Protein AF-A0A6F8ZNQ4-F1 (afdb_monomer_lite)

Structure (mmCIF, N/CA/C/O backbone):
data_AF-A0A6F8ZNQ4-F1
#
_entry.id   AF-A0A6F8ZNQ4-F1
#
loop_
_atom_site.group_PDB
_atom_site.id
_atom_site.type_symbol
_atom_site.label_atom_id
_atom_site.label_alt_id
_atom_site.label_comp_id
_atom_site.label_asym_id
_atom_site.label_entity_id
_atom_site.label_seq_id
_atom_site.pdbx_PDB_ins_code
_atom_site.Cartn_x
_atom_site.Cartn_y
_atom_site.Cartn_z
_atom_site.occupancy
_atom_site.B_iso_or_equiv
_atom_site.auth_seq_id
_atom_site.auth_comp_id
_atom_site.auth_asym_id
_atom_site.auth_atom_id
_atom_site.pdbx_PDB_model_num
ATOM 1 N N . MET A 1 1 ? 24.443 3.515 -12.743 1.00 79.81 1 MET A N 1
ATOM 2 C CA . MET A 1 1 ? 23.760 4.790 -12.430 1.00 79.81 1 MET A CA 1
ATOM 3 C C . MET A 1 1 ? 22.267 4.522 -12.407 1.00 79.81 1 MET A C 1
ATOM 5 O O . MET A 1 1 ? 21.784 3.887 -13.337 1.00 79.81 1 MET A O 1
ATOM 9 N N . CYS A 1 2 ? 21.570 4.923 -11.343 1.00 82.69 2 CYS A N 1
ATOM 10 C CA . CYS A 1 2 ? 20.129 4.697 -11.219 1.00 82.69 2 CYS A CA 1
ATOM 11 C C . CYS A 1 2 ? 19.329 5.711 -12.052 1.00 82.69 2 CYS A C 1
ATOM 13 O O . CYS A 1 2 ? 19.772 6.856 -12.191 1.00 82.69 2 CYS A O 1
ATOM 15 N N . PRO A 1 3 ? 18.170 5.317 -12.609 1.00 82.19 3 PRO A N 1
ATOM 16 C CA . PRO A 1 3 ? 17.287 6.244 -13.305 1.00 82.19 3 PRO A CA 1
ATOM 17 C C . PRO A 1 3 ? 16.733 7.298 -12.338 1.00 82.19 3 PRO A C 1
ATOM 19 O O . PRO A 1 3 ? 16.620 7.061 -11.134 1.00 82.19 3 PRO A O 1
ATOM 22 N N . ARG A 1 4 ? 16.372 8.473 -12.868 1.00 81.88 4 ARG A N 1
ATOM 23 C CA . ARG A 1 4 ? 15.662 9.490 -12.082 1.00 81.88 4 ARG A CA 1
ATOM 24 C C . ARG A 1 4 ? 14.277 8.971 -11.712 1.00 81.88 4 ARG A C 1
ATOM 26 O O . ARG A 1 4 ? 13.506 8.565 -12.576 1.00 81.88 4 ARG A O 1
ATOM 33 N N . MET A 1 5 ? 13.990 9.010 -10.422 1.00 78.38 5 MET A N 1
ATOM 34 C CA . MET A 1 5 ? 12.743 8.545 -9.837 1.00 78.38 5 MET A CA 1
ATOM 35 C C . MET A 1 5 ? 11.675 9.652 -9.873 1.00 78.38 5 MET A C 1
ATOM 37 O O . MET A 1 5 ? 12.023 10.823 -9.689 1.00 78.38 5 MET A O 1
ATOM 41 N N . PRO A 1 6 ? 10.388 9.321 -10.088 1.00 78.31 6 PRO A N 1
ATOM 42 C CA . PRO A 1 6 ? 9.310 10.296 -9.955 1.00 78.31 6 PRO A CA 1
ATOM 43 C C . PRO A 1 6 ? 9.181 10.778 -8.499 1.00 78.31 6 PRO A C 1
ATOM 45 O O . PRO A 1 6 ? 9.420 10.029 -7.554 1.00 78.31 6 PRO A O 1
ATOM 48 N N . ALA A 1 7 ? 8.780 12.037 -8.309 1.00 73.88 7 ALA A N 1
ATOM 49 C CA . ALA A 1 7 ? 8.671 12.661 -6.982 1.00 73.88 7 ALA A CA 1
ATOM 50 C C . ALA A 1 7 ? 7.523 12.085 -6.114 1.00 73.88 7 ALA A C 1
ATOM 52 O O . ALA A 1 7 ? 7.453 12.300 -4.897 1.00 73.88 7 ALA A O 1
ATOM 53 N N . GLU A 1 8 ? 6.611 11.334 -6.729 1.00 79.75 8 GLU A N 1
ATOM 54 C CA . GLU A 1 8 ? 5.335 10.927 -6.152 1.00 79.75 8 GLU A CA 1
ATOM 55 C C . GLU A 1 8 ? 5.135 9.408 -6.178 1.00 79.75 8 GLU A C 1
ATOM 57 O O . GLU A 1 8 ? 4.558 8.843 -7.097 1.00 79.75 8 GLU A O 1
ATOM 62 N N . CYS A 1 9 ? 5.573 8.733 -5.111 1.00 85.12 9 CYS A N 1
ATOM 63 C CA . CYS A 1 9 ? 5.209 7.337 -4.861 1.00 85.12 9 CYS A CA 1
ATOM 64 C C . CYS A 1 9 ? 4.137 7.253 -3.776 1.00 85.12 9 CYS A C 1
ATOM 66 O O . CYS A 1 9 ? 4.396 7.571 -2.613 1.00 85.12 9 CYS A O 1
ATOM 68 N N . LEU A 1 10 ? 2.938 6.806 -4.152 1.00 80.25 10 LEU A N 1
ATOM 69 C CA . LEU A 1 10 ? 1.804 6.666 -3.231 1.00 80.25 10 LEU A CA 1
ATOM 70 C C . LEU A 1 10 ? 1.968 5.477 -2.272 1.00 80.25 10 LEU A C 1
ATOM 72 O O . LEU A 1 10 ? 1.586 5.566 -1.106 1.00 80.25 10 LEU A O 1
ATOM 76 N N . ALA A 1 11 ? 2.577 4.383 -2.734 1.00 85.56 11 ALA A N 1
ATOM 77 C CA . ALA A 1 11 ? 2.855 3.208 -1.905 1.00 85.56 11 ALA A CA 1
ATOM 78 C C . ALA A 1 11 ? 4.242 3.252 -1.231 1.00 85.56 11 ALA A C 1
ATOM 80 O O . ALA A 1 11 ? 4.650 2.283 -0.601 1.00 85.56 11 ALA A O 1
ATOM 81 N N . GLY A 1 12 ? 4.954 4.380 -1.320 1.00 85.62 12 GLY A N 1
ATOM 82 C CA . GLY A 1 12 ? 6.289 4.548 -0.746 1.00 85.62 12 GLY A CA 1
ATOM 83 C C . GLY A 1 12 ? 7.427 4.171 -1.698 1.00 85.62 12 GLY A C 1
ATOM 84 O O . GLY A 1 12 ? 7.217 3.884 -2.877 1.00 85.62 12 GLY A O 1
ATOM 85 N N . GLN A 1 13 ? 8.650 4.242 -1.177 1.00 88.12 13 GLN A N 1
ATOM 86 C CA . GLN A 1 13 ? 9.879 3.951 -1.914 1.00 88.12 13 GLN A CA 1
ATOM 87 C C . GLN A 1 13 ? 10.459 2.631 -1.417 1.00 88.12 13 GLN A C 1
ATOM 89 O O . GLN A 1 13 ? 10.487 2.386 -0.212 1.00 88.12 13 GLN A O 1
ATOM 94 N N . ILE A 1 14 ? 10.929 1.800 -2.338 1.00 88.94 14 ILE A N 1
ATOM 95 C CA . ILE A 1 14 ? 11.630 0.552 -2.032 1.00 88.94 14 ILE A CA 1
ATOM 96 C C . ILE A 1 14 ? 12.826 0.409 -2.969 1.00 88.94 14 ILE A C 1
ATOM 98 O O . ILE A 1 14 ? 12.927 1.126 -3.964 1.00 88.94 14 ILE A O 1
ATOM 102 N N . LEU A 1 15 ? 13.758 -0.481 -2.647 1.00 87.62 15 LEU A N 1
ATOM 103 C CA . LEU A 1 15 ? 14.819 -0.841 -3.579 1.00 87.62 15 LEU A CA 1
ATOM 104 C C . LEU A 1 15 ? 14.309 -1.855 -4.610 1.00 87.62 15 LEU A C 1
ATOM 106 O O . LEU A 1 15 ? 13.390 -2.631 -4.343 1.00 87.62 15 LEU A O 1
ATOM 110 N N . ASP A 1 16 ? 14.910 -1.839 -5.797 1.00 85.06 16 ASP A N 1
ATOM 111 C CA . ASP A 1 16 ? 14.662 -2.845 -6.826 1.00 85.06 16 ASP A CA 1
ATOM 112 C C . ASP A 1 16 ? 15.088 -4.261 -6.373 1.00 85.06 16 ASP A C 1
ATOM 114 O O . ASP A 1 16 ? 15.695 -4.445 -5.320 1.00 85.06 16 ASP A O 1
ATOM 118 N N . HIS A 1 17 ? 14.817 -5.283 -7.188 1.00 80.06 17 HIS A N 1
ATOM 119 C CA . HIS A 1 17 ? 15.133 -6.680 -6.856 1.00 80.06 17 HIS A CA 1
ATOM 120 C C . HIS A 1 17 ? 16.629 -6.955 -6.593 1.00 80.06 17 HIS A C 1
ATOM 122 O O . HIS A 1 17 ? 16.965 -7.871 -5.846 1.00 80.06 17 HIS A O 1
ATOM 128 N N . CYS A 1 18 ? 17.531 -6.180 -7.198 1.00 80.75 18 CYS A N 1
ATOM 129 C CA . CYS A 1 18 ? 18.974 -6.253 -6.978 1.00 80.75 18 CYS A CA 1
ATOM 130 C C . CYS A 1 18 ? 19.440 -5.404 -5.779 1.00 80.75 18 CYS A C 1
ATOM 132 O O . CYS A 1 18 ? 20.642 -5.338 -5.527 1.00 80.75 18 CYS A O 1
ATOM 134 N N . ASN A 1 19 ? 18.520 -4.751 -5.055 1.00 82.81 19 ASN A N 1
ATOM 135 C CA . ASN A 1 19 ? 18.788 -3.827 -3.951 1.00 82.81 19 ASN A CA 1
ATOM 136 C C . ASN A 1 19 ? 19.745 -2.674 -4.319 1.00 82.81 19 ASN A C 1
ATOM 138 O O . ASN A 1 19 ? 20.569 -2.265 -3.502 1.00 82.81 19 ASN A O 1
ATOM 142 N N . CYS A 1 20 ? 19.677 -2.159 -5.549 1.00 86.25 20 CYS A N 1
ATOM 143 C CA . CYS A 1 20 ? 20.664 -1.211 -6.074 1.00 86.25 20 CYS A CA 1
ATOM 144 C C . CYS A 1 20 ? 20.110 0.211 -6.237 1.00 86.25 20 CYS A C 1
ATOM 146 O O . CYS A 1 20 ? 20.814 1.185 -5.974 1.00 86.25 20 CYS A O 1
ATOM 148 N N . CYS A 1 21 ? 18.854 0.341 -6.656 1.00 87.75 21 CYS A N 1
ATOM 149 C CA . CYS A 1 21 ? 18.225 1.597 -7.027 1.00 87.75 21 CYS A CA 1
ATOM 150 C C . CYS A 1 21 ? 16.879 1.787 -6.318 1.00 87.75 21 CYS A C 1
ATOM 152 O O . CYS A 1 21 ? 16.085 0.845 -6.262 1.00 87.75 21 CYS A O 1
ATOM 154 N N . PRO A 1 22 ? 16.584 3.005 -5.824 1.00 88.38 22 PRO A N 1
ATOM 155 C CA . PRO A 1 22 ? 15.263 3.329 -5.308 1.00 88.38 22 PRO A CA 1
ATOM 156 C C . PRO A 1 22 ? 14.250 3.393 -6.455 1.00 88.38 22 PRO A C 1
ATOM 158 O O . PRO A 1 22 ? 14.488 4.022 -7.489 1.00 88.38 22 PRO A O 1
ATOM 161 N N . VAL A 1 23 ? 13.111 2.742 -6.258 1.00 88.94 23 VAL A N 1
ATOM 162 C CA . VAL A 1 23 ? 11.975 2.706 -7.179 1.00 88.94 23 VAL A CA 1
ATOM 163 C C . VAL A 1 23 ? 10.687 3.016 -6.416 1.00 88.94 23 VAL A C 1
ATOM 165 O O . VAL A 1 23 ? 10.609 2.837 -5.196 1.00 88.94 23 VAL A O 1
ATOM 168 N N . CYS A 1 24 ? 9.657 3.497 -7.118 1.00 90.00 24 CYS A N 1
ATOM 169 C CA . CYS A 1 24 ? 8.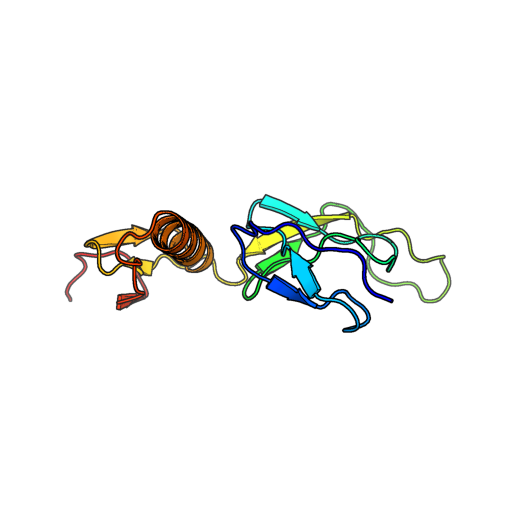330 3.546 -6.513 1.00 90.00 24 CYS A CA 1
ATOM 170 C C . CYS A 1 24 ? 7.839 2.125 -6.296 1.00 90.00 24 CYS A C 1
ATOM 172 O O . CYS A 1 24 ? 7.891 1.297 -7.206 1.00 90.00 24 CYS A O 1
ATOM 174 N N . ALA A 1 25 ? 7.336 1.867 -5.099 1.00 91.12 25 ALA A N 1
ATOM 175 C CA . ALA A 1 25 ? 6.721 0.595 -4.818 1.00 91.12 25 ALA A CA 1
ATOM 176 C C . ALA A 1 25 ? 5.314 0.511 -5.433 1.00 91.12 25 ALA A C 1
ATOM 178 O O . ALA A 1 25 ? 4.593 1.509 -5.511 1.00 91.12 25 ALA A O 1
ATOM 179 N N . SER A 1 26 ? 4.917 -0.695 -5.823 1.00 92.00 26 SER A N 1
ATOM 180 C CA . SER A 1 26 ? 3.563 -1.039 -6.246 1.00 92.00 26 SER A CA 1
ATOM 181 C C . SER A 1 26 ? 2.645 -1.168 -5.028 1.00 92.00 26 SER A C 1
ATOM 183 O O . SER A 1 26 ? 2.996 -1.817 -4.035 1.00 92.00 26 SER A O 1
ATOM 185 N N . GLY A 1 27 ? 1.472 -0.536 -5.098 1.00 92.75 27 GLY A N 1
ATOM 186 C CA . GLY A 1 27 ? 0.430 -0.619 -4.071 1.00 92.75 27 GLY A CA 1
ATOM 187 C C . GLY A 1 27 ? -0.390 -1.907 -4.155 1.00 92.75 27 GLY A C 1
ATOM 188 O O . GLY A 1 27 ? -0.245 -2.689 -5.085 1.00 92.75 27 GLY A O 1
ATOM 189 N N . GLU A 1 28 ? -1.272 -2.139 -3.184 1.00 92.56 28 GLU A N 1
ATOM 190 C CA . GLU A 1 28 ? -2.183 -3.291 -3.225 1.00 92.56 28 GLU A CA 1
ATOM 191 C C . GLU A 1 28 ? -3.072 -3.252 -4.483 1.00 92.56 28 GLU A C 1
ATOM 193 O O . GLU A 1 28 ? -3.707 -2.235 -4.756 1.00 92.56 28 GLU A O 1
ATOM 198 N N . GLY A 1 29 ? -3.113 -4.354 -5.236 1.00 90.56 29 GLY A N 1
ATOM 199 C CA . GLY A 1 29 ? -3.813 -4.484 -6.517 1.00 90.56 29 GLY A CA 1
ATOM 200 C C . GLY A 1 29 ? -2.981 -4.109 -7.748 1.00 90.56 29 GLY A C 1
ATOM 201 O O . GLY A 1 29 ? -3.370 -4.461 -8.858 1.00 90.56 29 GLY A O 1
ATOM 202 N N . GLU A 1 30 ? -1.829 -3.458 -7.571 1.00 92.00 30 GLU A N 1
ATOM 203 C CA . GLU A 1 30 ? -0.945 -3.088 -8.679 1.00 92.00 30 GLU A CA 1
ATOM 204 C C . GLU A 1 30 ? -0.121 -4.284 -9.166 1.00 92.00 30 GLU A C 1
ATOM 206 O O . GLU A 1 30 ? 0.115 -5.249 -8.431 1.00 92.00 30 GLU A O 1
ATOM 211 N N . ALA A 1 31 ? 0.357 -4.204 -10.409 1.00 90.12 31 ALA A N 1
ATOM 212 C CA . ALA A 1 31 ? 1.213 -5.228 -10.990 1.00 90.12 31 ALA A CA 1
ATOM 213 C C . ALA A 1 31 ? 2.518 -5.389 -10.195 1.00 90.12 31 ALA A C 1
ATOM 215 O O . ALA A 1 31 ? 3.062 -4.427 -9.647 1.00 90.12 31 ALA A O 1
ATOM 216 N N . CYS A 1 32 ? 3.039 -6.611 -10.171 1.00 90.62 32 CYS A N 1
ATOM 217 C CA . CYS A 1 32 ? 4.314 -6.944 -9.558 1.00 90.62 32 CYS A CA 1
ATOM 218 C C . CYS A 1 32 ? 5.045 -8.047 -10.310 1.00 90.62 32 CYS A C 1
ATOM 220 O O . CYS A 1 32 ? 4.451 -8.840 -11.044 1.00 90.62 32 CYS A O 1
ATOM 222 N N . GLY A 1 33 ? 6.350 -8.101 -10.064 1.00 84.06 33 GLY A N 1
ATOM 223 C CA . GLY A 1 33 ? 7.233 -9.110 -10.609 1.00 84.06 33 GLY A CA 1
ATOM 224 C C . GLY A 1 33 ? 7.493 -8.938 -12.103 1.00 84.06 33 GLY A C 1
ATOM 225 O O . GLY A 1 33 ? 7.098 -7.967 -12.740 1.00 84.06 33 GLY A O 1
ATOM 226 N N . GLY A 1 34 ? 8.268 -9.865 -12.649 1.00 80.81 34 GLY A N 1
ATOM 227 C CA . GLY A 1 34 ? 8.895 -9.701 -13.952 1.00 80.81 34 GLY A CA 1
ATOM 228 C C . GLY A 1 34 ? 10.068 -10.654 -14.100 1.00 80.81 34 GLY A C 1
ATOM 229 O O . GLY A 1 34 ? 10.093 -11.722 -13.480 1.00 80.81 34 GLY A O 1
ATOM 230 N N . ASN A 1 35 ? 11.036 -10.288 -14.935 1.00 75.12 35 ASN A N 1
ATOM 231 C CA . ASN A 1 35 ? 12.170 -11.151 -15.280 1.00 75.12 35 ASN A CA 1
ATOM 232 C C . ASN A 1 35 ? 13.448 -10.834 -14.475 1.00 75.12 35 ASN A C 1
ATOM 234 O O . ASN A 1 35 ? 14.506 -11.400 -14.759 1.00 75.12 35 ASN A O 1
ATOM 238 N N . GLY A 1 36 ? 13.367 -9.955 -13.472 1.00 73.69 36 GLY A N 1
ATOM 239 C CA . GLY A 1 36 ? 14.512 -9.451 -12.710 1.00 73.69 36 GLY A CA 1
ATOM 240 C C . GLY A 1 36 ? 15.269 -8.350 -13.457 1.00 73.69 36 GLY A C 1
ATOM 241 O O . GLY A 1 36 ? 16.497 -8.306 -13.419 1.00 73.69 36 GLY A O 1
ATOM 242 N N . LYS A 1 37 ? 14.551 -7.517 -14.210 1.00 76.31 37 LYS A N 1
ATOM 243 C CA . LYS A 1 37 ? 15.058 -6.327 -14.891 1.00 76.31 37 LYS A CA 1
ATOM 244 C C . LYS A 1 37 ? 14.901 -5.103 -13.991 1.00 76.31 37 LYS A C 1
ATOM 246 O O . LYS A 1 37 ? 13.982 -5.014 -13.182 1.00 76.31 37 LYS A O 1
ATOM 251 N N . LEU A 1 38 ? 15.806 -4.141 -14.162 1.00 74.56 38 LEU A N 1
ATOM 252 C CA . LEU A 1 38 ? 15.700 -2.838 -13.514 1.00 74.56 38 LEU A CA 1
ATOM 253 C C . LEU A 1 38 ? 14.401 -2.157 -13.967 1.00 74.56 38 LEU A C 1
ATOM 255 O O . LEU A 1 38 ? 14.185 -1.995 -15.167 1.00 74.56 38 LEU A O 1
ATOM 259 N N . GLY A 1 39 ? 13.560 -1.776 -13.007 1.00 74.44 39 GLY A N 1
ATOM 260 C CA . GLY A 1 39 ? 12.235 -1.211 -13.271 1.00 74.44 39 GLY A CA 1
ATOM 261 C C . GLY A 1 39 ? 11.093 -2.230 -13.289 1.00 74.44 39 GLY A C 1
ATOM 262 O O . GLY A 1 39 ? 9.951 -1.816 -13.466 1.00 74.44 39 GLY A O 1
ATOM 263 N N . ASP A 1 40 ? 11.361 -3.527 -13.075 1.00 84.38 40 ASP A N 1
ATOM 264 C CA . ASP A 1 40 ? 10.285 -4.473 -12.765 1.00 84.38 40 ASP A CA 1
ATOM 265 C C . ASP A 1 40 ? 9.544 -4.004 -11.494 1.00 84.38 40 ASP A C 1
ATOM 267 O O . 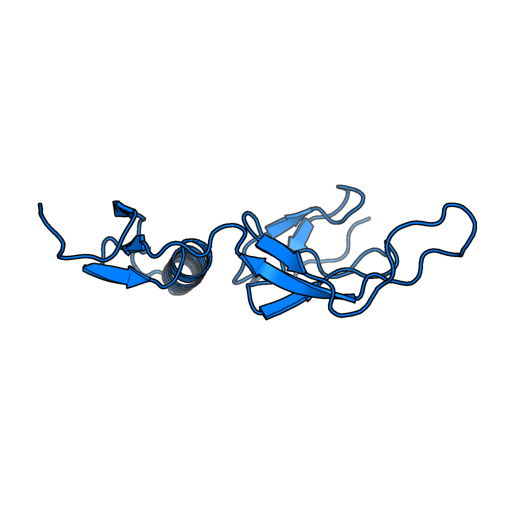ASP A 1 40 ? 10.194 -3.608 -10.520 1.00 84.38 40 ASP A O 1
ATOM 271 N N . PRO A 1 41 ? 8.201 -4.044 -11.477 1.00 87.88 41 PRO A N 1
ATOM 272 C CA . PRO A 1 41 ? 7.422 -3.530 -10.362 1.00 87.88 41 PRO A CA 1
ATOM 273 C C . PRO A 1 41 ? 7.620 -4.373 -9.095 1.00 87.88 41 PRO A C 1
ATOM 275 O O . PRO A 1 41 ? 7.467 -5.600 -9.100 1.00 87.88 41 PRO A O 1
ATOM 278 N N . VAL A 1 42 ? 7.933 -3.697 -7.988 1.00 90.19 42 VAL A N 1
ATOM 279 C CA . VAL A 1 42 ? 8.183 -4.311 -6.677 1.00 90.19 42 VAL A CA 1
ATOM 280 C C . VAL A 1 42 ? 7.110 -3.854 -5.703 1.00 90.19 42 VAL A C 1
ATOM 282 O O . VAL A 1 42 ? 6.867 -2.660 -5.560 1.00 90.19 42 VAL A O 1
ATOM 285 N N . CYS A 1 43 ? 6.471 -4.797 -5.017 1.00 92.06 43 CYS A N 1
ATOM 286 C CA . CYS A 1 43 ? 5.447 -4.476 -4.031 1.00 92.06 43 CYS A CA 1
ATOM 287 C C . CYS A 1 43 ? 6.008 -3.692 -2.843 1.00 92.06 43 CYS A C 1
ATOM 289 O O . CYS A 1 43 ? 7.133 -3.928 -2.405 1.00 92.06 43 CYS A O 1
ATOM 291 N N . ALA A 1 44 ? 5.199 -2.782 -2.301 1.00 92.06 44 ALA A N 1
ATOM 292 C CA . ALA A 1 44 ? 5.566 -2.015 -1.117 1.00 92.06 44 ALA A CA 1
ATOM 293 C C . ALA A 1 44 ? 5.702 -2.869 0.145 1.00 92.06 44 ALA A C 1
ATOM 295 O O . ALA A 1 44 ? 5.321 -4.040 0.204 1.00 92.06 44 ALA A O 1
ATOM 296 N N . GLU A 1 45 ? 6.231 -2.250 1.195 1.00 88.69 45 GLU A N 1
ATOM 297 C CA . GLU A 1 45 ? 6.413 -2.917 2.473 1.00 88.69 45 GLU A CA 1
ATOM 298 C C . GLU A 1 45 ? 5.082 -3.433 3.049 1.00 88.69 45 GLU A C 1
ATOM 300 O O . GLU A 1 45 ? 4.132 -2.679 3.278 1.00 88.69 45 GLU A O 1
ATOM 305 N N . GLY A 1 46 ? 5.042 -4.734 3.344 1.00 89.31 46 GLY A N 1
ATOM 306 C CA . GLY A 1 46 ? 3.852 -5.414 3.866 1.00 89.31 46 GLY A CA 1
ATOM 307 C C . GLY A 1 46 ? 2.956 -6.031 2.790 1.00 89.31 46 GLY A C 1
ATOM 308 O O . GLY A 1 46 ? 1.973 -6.685 3.135 1.00 89.31 46 GLY A O 1
ATOM 309 N N . LEU A 1 47 ? 3.314 -5.887 1.513 1.00 92.56 47 LEU A N 1
ATOM 310 C CA . LEU A 1 47 ? 2.672 -6.560 0.387 1.00 92.56 47 LEU A CA 1
ATOM 311 C C . LEU A 1 47 ? 3.518 -7.759 -0.081 1.00 92.56 47 LEU A C 1
ATOM 313 O O . LEU A 1 47 ? 4.732 -7.813 0.126 1.00 92.56 47 LEU A O 1
ATOM 317 N N . GLU A 1 48 ? 2.869 -8.724 -0.719 1.00 91.00 48 GLU A N 1
ATOM 318 C CA . GLU A 1 48 ? 3.481 -9.871 -1.382 1.00 91.00 48 GLU A CA 1
ATOM 319 C C . GLU A 1 48 ? 2.976 -9.977 -2.822 1.00 91.00 48 GLU A C 1
ATOM 321 O O . GLU A 1 48 ? 1.820 -9.672 -3.118 1.00 91.00 48 GLU A O 1
ATOM 326 N N . CYS A 1 49 ? 3.857 -10.395 -3.728 1.00 90.00 49 CYS A N 1
ATOM 327 C CA . CYS A 1 49 ? 3.505 -10.557 -5.128 1.00 90.00 49 CYS A CA 1
ATOM 328 C C . CYS A 1 49 ? 2.744 -11.873 -5.335 1.00 90.00 49 CYS A C 1
ATOM 330 O O . CYS A 1 49 ? 3.349 -12.946 -5.389 1.00 90.00 49 CYS A O 1
ATOM 332 N N . SER A 1 50 ? 1.420 -11.784 -5.449 1.00 89.06 50 SER A N 1
ATOM 333 C CA . SER A 1 50 ? 0.537 -12.921 -5.694 1.00 89.06 50 SER A CA 1
ATOM 334 C C . SER A 1 50 ? 0.443 -13.200 -7.193 1.00 89.06 50 SER A C 1
ATOM 336 O O . SER A 1 50 ? 0.000 -12.357 -7.974 1.00 89.06 50 SER A O 1
ATOM 338 N N . VAL A 1 51 ? 0.892 -14.383 -7.615 1.00 81.75 51 VAL A N 1
ATOM 339 C CA . VAL A 1 51 ? 0.922 -14.791 -9.026 1.00 81.75 51 VAL A CA 1
ATOM 340 C C . VAL A 1 51 ? -0.255 -15.710 -9.345 1.00 81.75 51 VAL A C 1
ATOM 342 O O . VAL A 1 51 ? -0.324 -16.848 -8.887 1.00 81.75 51 VAL A O 1
ATOM 345 N N . SER A 1 52 ? -1.187 -15.246 -10.174 1.00 66.94 52 SER A N 1
ATOM 346 C CA . SER A 1 52 ? -2.252 -16.094 -10.712 1.00 66.94 52 SER A CA 1
ATOM 347 C C . SER A 1 52 ? -1.720 -16.851 -11.937 1.00 66.94 52 SER A C 1
ATOM 349 O O . SER A 1 52 ? -1.709 -16.320 -13.041 1.00 66.94 52 SER A O 1
ATOM 351 N N . GLY A 1 53 ? -1.240 -18.088 -11.752 1.00 59.06 53 GLY A N 1
ATOM 352 C CA . GLY A 1 53 ? -0.988 -19.021 -12.867 1.00 59.06 53 GLY A CA 1
ATOM 353 C C . GLY A 1 53 ? 0.467 -19.256 -13.307 1.00 59.06 53 GLY A C 1
ATOM 354 O O . GLY A 1 53 ? 0.694 -19.699 -14.431 1.00 59.06 53 GLY A O 1
ATOM 355 N N . GLY A 1 54 ? 1.467 -19.012 -12.454 1.00 51.88 54 GLY A N 1
ATOM 356 C CA . GLY A 1 54 ? 2.863 -19.382 -12.728 1.00 51.88 54 GLY A CA 1
ATOM 357 C C . GLY A 1 54 ? 3.296 -20.622 -11.947 1.00 51.88 54 GLY A C 1
ATOM 358 O O . GLY A 1 54 ? 3.410 -20.560 -10.727 1.00 51.88 54 GLY A O 1
ATOM 359 N N . VAL A 1 55 ? 3.557 -21.733 -12.642 1.00 50.16 55 VAL A N 1
ATOM 360 C CA . VAL A 1 55 ? 4.076 -22.991 -12.071 1.00 50.16 55 VAL A CA 1
ATOM 361 C C . VAL A 1 55 ? 5.291 -22.722 -11.175 1.00 50.16 55 VAL A C 1
ATOM 363 O O . VAL A 1 55 ? 6.253 -22.067 -11.585 1.00 50.16 55 VAL A O 1
ATOM 366 N N . GLY A 1 56 ? 5.243 -23.236 -9.947 1.00 52.50 56 GLY A N 1
ATOM 367 C CA . GLY A 1 56 ? 6.383 -23.246 -9.043 1.00 52.50 56 GLY A CA 1
ATOM 368 C C . GLY A 1 56 ? 7.530 -24.084 -9.613 1.00 52.50 56 GLY A C 1
ATOM 369 O O . GLY A 1 56 ? 7.316 -25.188 -10.093 1.00 52.50 56 GLY A O 1
ATOM 370 N N . TYR A 1 57 ? 8.734 -23.516 -9.534 1.00 49.25 57 TYR A N 1
ATOM 371 C CA . TYR A 1 57 ? 10.043 -24.174 -9.514 1.00 49.25 57 TYR A CA 1
ATOM 372 C C . TYR A 1 57 ? 10.317 -25.288 -10.545 1.00 49.25 57 TYR A C 1
ATOM 374 O O . TYR A 1 57 ? 9.979 -26.452 -10.356 1.00 49.25 57 TYR A O 1
ATOM 382 N N . SER A 1 58 ? 11.131 -24.970 -11.554 1.00 44.56 58 SER A N 1
ATOM 383 C CA . SER A 1 58 ? 12.124 -25.939 -12.019 1.00 44.56 58 SER A CA 1
ATOM 384 C C . SER A 1 58 ? 13.400 -25.210 -12.419 1.00 44.56 58 SER A C 1
ATOM 386 O O . SER A 1 58 ? 13.363 -24.281 -13.226 1.00 44.56 58 SER A O 1
ATOM 388 N N . ALA A 1 59 ? 14.528 -25.623 -11.839 1.00 52.25 59 ALA A N 1
ATOM 389 C CA . ALA A 1 59 ? 15.864 -25.068 -12.078 1.00 52.25 59 ALA A CA 1
ATOM 390 C C . ALA A 1 59 ? 16.335 -25.182 -13.548 1.00 52.25 59 ALA A C 1
ATOM 392 O O . ALA A 1 59 ? 17.400 -24.682 -13.899 1.00 52.25 59 ALA A O 1
ATOM 393 N N . THR A 1 60 ? 15.543 -25.825 -14.409 1.00 52.75 60 THR A N 1
ATOM 394 C CA . THR A 1 60 ? 15.880 -26.183 -15.790 1.00 52.75 60 THR A CA 1
ATOM 395 C C . THR A 1 60 ? 15.111 -25.394 -16.857 1.00 52.75 60 THR A C 1
ATOM 397 O O . THR A 1 60 ? 15.457 -25.483 -18.032 1.00 52.75 60 THR A O 1
ATOM 400 N N . VAL A 1 61 ? 14.111 -24.576 -16.495 1.00 50.94 61 VAL A N 1
ATOM 401 C CA . VAL A 1 61 ? 13.345 -23.759 -17.458 1.00 50.94 61 VAL A CA 1
ATOM 402 C C . VAL A 1 61 ? 13.634 -22.279 -17.212 1.00 50.94 61 VAL A C 1
ATOM 404 O O . VAL A 1 61 ? 13.546 -21.800 -16.084 1.00 50.94 61 VAL A O 1
ATOM 407 N N . ARG A 1 62 ? 14.010 -21.546 -18.274 1.00 51.00 62 ARG A N 1
ATOM 408 C CA . ARG A 1 62 ? 14.288 -20.095 -18.245 1.00 51.00 62 ARG A CA 1
ATOM 409 C C . ARG A 1 62 ? 13.256 -19.364 -17.380 1.00 51.00 62 ARG A C 1
ATOM 411 O O . ARG A 1 62 ? 12.067 -19.618 -17.556 1.00 51.00 62 ARG A O 1
ATOM 418 N N . ARG A 1 63 ? 13.712 -18.456 -16.495 1.00 53.78 63 ARG A N 1
ATOM 419 C CA . ARG A 1 63 ? 12.875 -17.593 -15.635 1.00 53.78 63 ARG A CA 1
ATOM 420 C C . ARG A 1 63 ? 11.702 -17.033 -16.451 1.00 53.78 63 ARG A C 1
ATOM 422 O O . ARG A 1 63 ? 11.869 -16.040 -17.151 1.00 53.78 63 ARG A O 1
ATOM 429 N N . ARG A 1 64 ? 10.531 -17.670 -16.404 1.00 52.97 64 ARG A N 1
ATOM 430 C CA . ARG A 1 64 ? 9.304 -17.064 -16.921 1.00 52.97 64 ARG A CA 1
ATOM 431 C C . ARG A 1 64 ? 8.959 -15.963 -15.937 1.00 52.97 64 ARG A C 1
ATOM 433 O O . ARG A 1 64 ? 8.837 -16.242 -14.744 1.00 52.97 64 ARG A O 1
ATOM 440 N N . GLY A 1 65 ? 8.898 -14.730 -16.431 1.00 56.56 65 GLY A N 1
ATOM 441 C CA . GLY A 1 65 ? 8.600 -13.567 -15.616 1.00 56.56 65 GLY A CA 1
ATOM 442 C C . GLY A 1 65 ? 7.380 -13.825 -14.743 1.00 56.56 65 GLY A C 1
ATOM 443 O O . GLY A 1 65 ? 6.326 -14.223 -15.236 1.00 56.56 65 GLY A O 1
ATOM 444 N N . LYS A 1 66 ? 7.557 -13.674 -13.432 1.00 68.12 66 LYS A N 1
ATOM 445 C CA . LYS A 1 66 ? 6.496 -13.884 -12.448 1.00 68.12 66 LYS A CA 1
ATOM 446 C C . LYS A 1 66 ? 5.633 -12.629 -12.399 1.00 68.12 66 LYS A C 1
ATOM 448 O O . LYS A 1 66 ? 5.760 -11.856 -11.463 1.00 68.12 66 LYS A O 1
ATOM 453 N N . SER A 1 67 ? 4.832 -12.388 -13.433 1.00 81.00 67 SER A N 1
ATOM 454 C CA . SER A 1 67 ? 3.855 -11.299 -13.420 1.00 81.00 67 SER A CA 1
ATOM 455 C C . SER A 1 67 ? 2.707 -11.671 -12.485 1.00 81.00 67 SER A C 1
ATOM 457 O O . SER A 1 67 ? 2.099 -12.732 -12.627 1.00 81.00 67 SER A O 1
ATOM 459 N N . GLY A 1 68 ? 2.441 -10.815 -11.509 1.00 88.69 68 GLY A N 1
ATOM 460 C CA . GLY A 1 68 ? 1.388 -10.987 -10.518 1.00 88.69 68 GLY A CA 1
ATOM 461 C C . GLY A 1 68 ? 0.810 -9.648 -10.085 1.00 88.69 68 GLY A C 1
ATOM 462 O O . GLY A 1 68 ? 1.059 -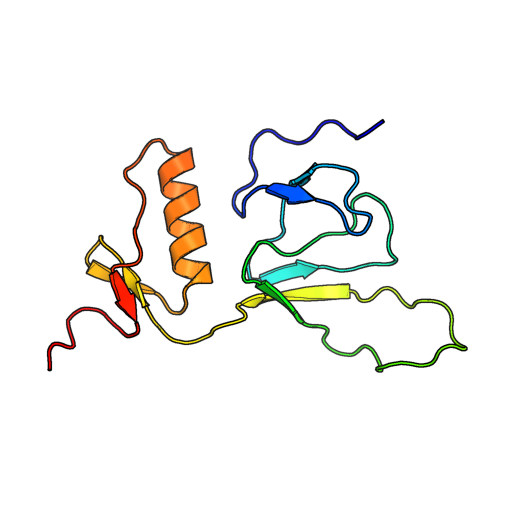8.620 -10.716 1.00 88.69 68 GLY A O 1
ATOM 463 N N . VAL A 1 69 ? 0.060 -9.674 -8.989 1.00 91.38 69 VAL A N 1
ATOM 464 C CA . VAL A 1 69 ? -0.491 -8.486 -8.333 1.00 91.38 69 VAL A CA 1
ATOM 465 C C . VAL A 1 69 ? -0.039 -8.413 -6.880 1.00 91.38 69 VAL A C 1
ATOM 467 O O . VAL A 1 69 ? 0.077 -9.432 -6.198 1.00 91.38 69 VAL A O 1
ATOM 470 N N . CYS A 1 70 ? 0.221 -7.209 -6.384 1.00 92.50 70 CYS A N 1
ATOM 471 C CA . CYS A 1 70 ? 0.560 -7.012 -4.983 1.00 92.50 70 CYS A CA 1
ATOM 472 C C . CYS A 1 70 ? -0.668 -7.233 -4.103 1.00 92.50 70 CYS A C 1
ATOM 474 O O . CYS A 1 70 ? -1.660 -6.516 -4.214 1.00 92.50 70 CYS A O 1
ATOM 476 N N . ALA A 1 71 ? -0.587 -8.187 -3.187 1.00 93.12 71 ALA A N 1
ATOM 477 C CA . ALA A 1 71 ? -1.607 -8.458 -2.185 1.00 93.12 71 ALA A CA 1
ATOM 478 C C . ALA A 1 71 ? -1.059 -8.159 -0.788 1.00 93.12 71 ALA A C 1
ATOM 480 O O . ALA A 1 71 ? 0.132 -8.327 -0.536 1.00 93.12 71 ALA A O 1
ATOM 481 N N . CYS A 1 72 ? -1.904 -7.712 0.141 1.00 94.62 72 CYS A N 1
ATOM 482 C CA . CYS A 1 72 ? -1.466 -7.516 1.522 1.00 94.62 72 CYS A CA 1
ATOM 483 C C . CYS A 1 72 ? -1.154 -8.845 2.191 1.00 94.62 72 CYS A C 1
ATOM 485 O O . CYS A 1 72 ? -1.924 -9.797 2.082 1.00 94.62 72 CYS A O 1
ATOM 487 N N . LYS A 1 73 ? -0.045 -8.883 2.934 1.00 92.94 73 LYS A N 1
ATOM 488 C CA . LYS A 1 73 ? 0.338 -10.059 3.725 1.00 92.94 73 LYS A CA 1
ATOM 489 C C . LYS A 1 73 ? -0.680 -10.386 4.813 1.00 92.94 73 LYS A C 1
ATOM 491 O O . LYS A 1 73 ? -0.829 -11.540 5.195 1.00 92.94 73 LYS A O 1
ATOM 496 N N . THR A 1 74 ? -1.354 -9.367 5.333 1.00 90.88 74 THR A N 1
ATOM 497 C CA . THR A 1 74 ? -2.347 -9.495 6.396 1.00 90.88 74 THR A CA 1
ATOM 498 C C . THR A 1 74 ? -3.676 -8.990 5.875 1.00 90.88 74 THR A C 1
ATOM 500 O O . THR A 1 74 ? -3.750 -7.863 5.404 1.00 90.88 74 THR A O 1
ATOM 503 N N . THR A 1 75 ? -4.724 -9.800 5.977 1.00 91.94 75 THR A N 1
ATOM 504 C CA . THR A 1 75 ? -6.088 -9.426 5.567 1.00 91.94 75 THR A CA 1
ATOM 505 C C . THR A 1 75 ? -6.993 -9.099 6.753 1.00 91.94 75 THR A C 1
ATOM 507 O O . THR A 1 75 ? -8.180 -8.860 6.561 1.00 91.94 75 THR A O 1
ATOM 510 N N . ASP A 1 76 ? -6.458 -9.119 7.976 1.00 93.81 76 ASP A N 1
ATOM 511 C CA . ASP A 1 76 ? -7.205 -8.786 9.185 1.00 93.81 76 ASP A CA 1
ATOM 512 C C . ASP A 1 76 ? -7.571 -7.296 9.224 1.0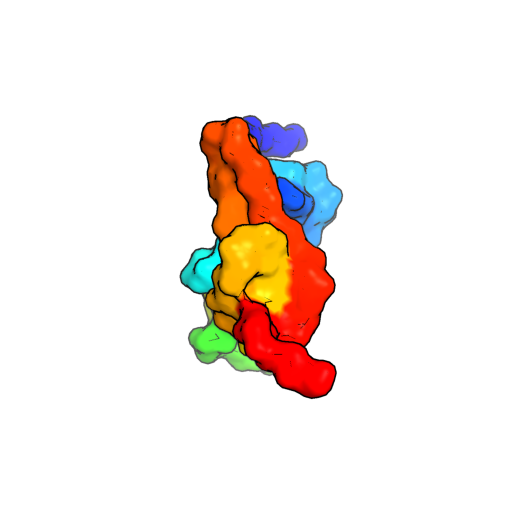0 93.81 76 ASP A C 1
ATOM 514 O O . ASP A 1 76 ? -6.693 -6.453 9.005 1.00 93.81 76 ASP A O 1
ATOM 518 N N . PRO A 1 77 ? -8.824 -6.951 9.572 1.00 95.31 77 PRO A N 1
ATOM 519 C CA . PRO A 1 77 ? -9.247 -5.565 9.683 1.00 95.31 77 PRO A CA 1
ATOM 520 C C . PRO A 1 77 ? -8.499 -4.840 10.801 1.00 95.31 77 PRO A C 1
ATOM 522 O O . PRO A 1 77 ? -8.081 -5.445 11.792 1.00 95.31 77 PRO A O 1
ATOM 525 N N . VAL A 1 78 ? -8.359 -3.525 10.657 1.00 95.69 78 VAL A N 1
ATOM 526 C CA . VAL A 1 78 ? -7.658 -2.668 11.621 1.00 95.69 78 VAL A CA 1
ATOM 527 C C . VAL A 1 78 ? -8.425 -1.379 11.878 1.00 95.69 78 VAL A C 1
ATOM 529 O O . VAL A 1 78 ? -9.181 -0.917 11.026 1.00 95.69 78 VAL A O 1
ATOM 532 N N . CYS A 1 79 ? -8.204 -0.778 13.042 1.00 95.69 79 CYS A N 1
ATOM 533 C CA . CYS A 1 79 ? -8.796 0.496 13.415 1.00 95.69 79 CYS A CA 1
ATOM 534 C C . CYS A 1 79 ? -7.778 1.628 13.249 1.00 95.69 79 CYS A C 1
ATOM 536 O O . CYS A 1 79 ? -6.650 1.532 13.749 1.00 95.69 79 CYS A O 1
ATOM 538 N N . GLY A 1 80 ? -8.184 2.682 12.543 1.00 95.62 80 GLY A N 1
ATOM 539 C CA . GLY A 1 80 ? -7.411 3.902 12.350 1.00 95.62 80 GLY A CA 1
ATOM 540 C C . GLY A 1 80 ? -7.661 4.957 13.430 1.00 95.62 80 GLY A C 1
ATOM 541 O O . GLY A 1 80 ? -8.658 4.925 14.152 1.00 95.62 80 GLY A O 1
ATOM 542 N N . SER A 1 81 ? -6.751 5.925 13.533 1.00 95.19 81 SER A N 1
ATOM 543 C CA . SER A 1 81 ? -6.851 7.077 14.446 1.00 95.19 81 SER A CA 1
ATOM 544 C C . SER A 1 81 ? -7.965 8.056 14.085 1.00 95.19 81 SER A C 1
ATOM 546 O O . SER A 1 81 ? -8.316 8.916 14.882 1.00 95.19 81 SER A O 1
ATOM 548 N N . ASP A 1 82 ? -8.502 7.930 12.879 1.00 93.94 82 ASP A N 1
ATOM 549 C CA . ASP A 1 82 ? -9.684 8.622 12.376 1.00 93.94 82 ASP A CA 1
ATOM 550 C C . ASP A 1 82 ? -10.999 7.955 12.822 1.00 93.94 82 ASP A C 1
ATOM 552 O O . ASP A 1 82 ? -12.078 8.421 12.465 1.00 93.94 82 ASP A O 1
ATOM 556 N N . GLY A 1 83 ? -10.927 6.860 13.589 1.00 93.12 83 GLY A N 1
ATOM 557 C CA . GLY A 1 83 ? -12.093 6.084 14.010 1.00 93.12 83 GLY A CA 1
ATOM 558 C C . GLY A 1 83 ? -12.689 5.220 12.895 1.00 93.12 83 GLY A C 1
ATOM 559 O O . GLY A 1 83 ? -13.750 4.622 13.088 1.00 93.12 83 GLY A O 1
ATOM 560 N N . VAL A 1 84 ? -12.017 5.121 11.742 1.00 94.88 84 VAL A N 1
ATOM 561 C CA . VAL A 1 84 ? -12.457 4.316 10.601 1.00 94.88 84 VAL A CA 1
ATOM 562 C C . VAL A 1 84 ? -11.823 2.930 10.666 1.00 94.88 84 VAL A C 1
ATOM 564 O O . VAL A 1 84 ? -10.654 2.753 11.013 1.00 94.88 84 VAL A O 1
ATOM 567 N N . SER A 1 85 ? -12.621 1.916 10.331 1.00 95.19 85 SER A N 1
ATOM 568 C CA . SER A 1 85 ? -12.131 0.545 10.196 1.00 95.19 85 SER A CA 1
ATOM 569 C C . SER A 1 85 ? -11.673 0.297 8.769 1.00 95.19 85 SER A C 1
ATOM 571 O O . SER A 1 85 ? -12.444 0.474 7.831 1.00 95.19 85 SER A O 1
ATOM 573 N N . TYR A 1 86 ? -10.441 -0.160 8.626 1.00 95.31 86 TYR A N 1
ATOM 574 C CA . TYR A 1 86 ? -9.828 -0.499 7.351 1.00 95.31 86 TYR A CA 1
ATOM 575 C C . TYR A 1 86 ? -9.847 -2.007 7.154 1.00 95.31 86 TYR A C 1
ATOM 577 O O . TYR A 1 86 ? -9.689 -2.764 8.118 1.00 95.31 86 TYR A O 1
ATOM 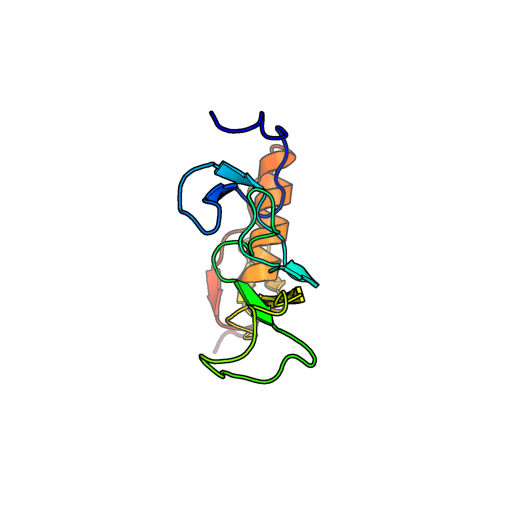585 N N . ARG A 1 87 ? -10.009 -2.459 5.905 1.00 94.88 87 ARG A N 1
ATOM 586 C CA . ARG A 1 87 ? -10.089 -3.901 5.600 1.00 94.88 87 ARG A CA 1
ATOM 587 C C . ARG A 1 87 ? -8.819 -4.653 5.984 1.00 94.88 87 ARG A C 1
ATOM 589 O O . ARG A 1 87 ? -8.880 -5.834 6.292 1.00 94.88 87 ARG A O 1
ATOM 596 N N . ASN A 1 88 ? -7.681 -3.964 5.926 1.00 94.81 88 ASN A N 1
ATOM 597 C CA . ASN A 1 88 ? -6.380 -4.471 6.316 1.00 94.81 88 ASN A CA 1
ATOM 598 C C . ASN A 1 88 ? -5.386 -3.330 6.588 1.00 94.81 88 ASN A C 1
ATOM 600 O O . ASN A 1 88 ? -5.661 -2.154 6.328 1.00 94.81 88 ASN A O 1
ATOM 604 N N . ILE A 1 89 ? -4.200 -3.684 7.088 1.00 94.06 89 ILE A N 1
ATOM 605 C CA . ILE A 1 89 ? -3.134 -2.720 7.391 1.00 94.06 89 ILE A CA 1
ATOM 606 C C . ILE A 1 89 ? -2.574 -2.013 6.145 1.00 94.06 89 ILE A C 1
ATOM 608 O O . ILE A 1 89 ? -2.147 -0.861 6.236 1.00 94.06 89 ILE A O 1
ATOM 612 N N . CYS A 1 90 ? -2.577 -2.664 4.980 1.00 93.69 90 CYS A N 1
ATOM 613 C CA . CYS A 1 90 ? -2.085 -2.070 3.737 1.00 93.69 90 CYS A CA 1
ATOM 614 C C . CYS A 1 90 ? -3.010 -0.949 3.239 1.00 93.69 90 CYS A C 1
ATOM 616 O O . CYS A 1 90 ? -2.530 0.085 2.774 1.00 93.69 90 CYS A O 1
ATOM 618 N N . GLU A 1 91 ? -4.326 -1.106 3.394 1.00 93.31 91 GLU A N 1
ATOM 619 C CA . GLU A 1 91 ? -5.310 -0.074 3.073 1.00 93.31 91 GLU A CA 1
ATOM 620 C C . GLU A 1 91 ? -5.147 1.159 3.970 1.00 93.31 91 GLU A C 1
ATOM 622 O O . GLU A 1 91 ? -5.091 2.277 3.451 1.00 93.31 91 GLU A O 1
ATOM 627 N N . LEU A 1 92 ? -4.979 0.960 5.285 1.00 94.25 92 LEU A N 1
ATOM 628 C CA . LEU A 1 92 ? -4.706 2.048 6.231 1.00 94.25 92 LEU A CA 1
ATOM 629 C C . LEU A 1 92 ? -3.439 2.810 5.829 1.00 94.25 92 LEU A C 1
ATOM 631 O O . LEU A 1 92 ? -3.467 4.034 5.702 1.00 94.25 92 LEU A O 1
ATOM 635 N N . LYS A 1 93 ? -2.333 2.097 5.560 1.00 91.88 93 LYS A N 1
ATOM 636 C CA . LYS A 1 93 ? -1.071 2.714 5.115 1.00 91.88 93 LYS A CA 1
ATOM 637 C C . LYS A 1 93 ? -1.249 3.521 3.828 1.00 91.88 93 LYS A C 1
ATOM 639 O O . LYS A 1 93 ? -0.710 4.619 3.721 1.00 91.88 93 LYS A O 1
ATOM 644 N N . ARG A 1 94 ? -2.024 3.019 2.861 1.00 90.19 94 ARG A N 1
ATOM 645 C CA . ARG A 1 94 ? -2.309 3.731 1.604 1.00 90.19 94 ARG A CA 1
ATOM 646 C C . ARG A 1 94 ? -3.029 5.058 1.856 1.00 90.19 94 ARG A C 1
ATOM 648 O O . ARG A 1 94 ? -2.657 6.071 1.266 1.00 90.19 94 ARG A O 1
ATOM 655 N N . VAL A 1 95 ? -4.04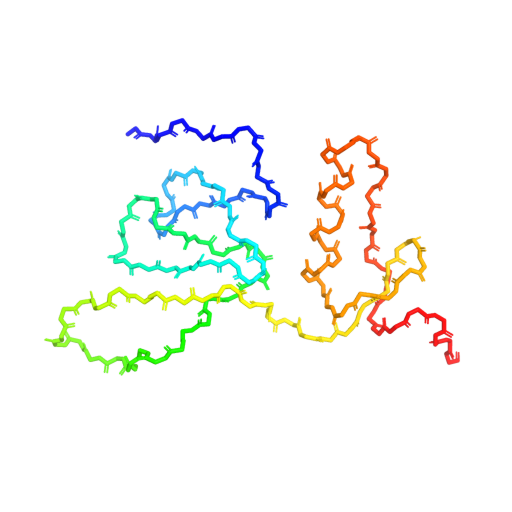4 5.063 2.722 1.00 92.75 95 VAL A N 1
ATOM 656 C CA . VAL A 1 95 ? -4.774 6.290 3.082 1.00 92.75 95 VAL A CA 1
ATOM 657 C C . VAL A 1 95 ? -3.879 7.250 3.864 1.00 92.75 95 VAL A C 1
ATOM 659 O O . VAL A 1 95 ? -3.820 8.431 3.530 1.00 92.75 95 VAL A O 1
ATOM 662 N N . SER A 1 96 ? -3.103 6.735 4.818 1.00 92.50 96 SER A N 1
ATOM 663 C CA . SER A 1 96 ? -2.133 7.506 5.600 1.00 92.50 96 SER A CA 1
ATOM 664 C C . SER A 1 96 ? -1.085 8.196 4.715 1.00 92.50 96 SER A C 1
ATOM 666 O O . SER A 1 96 ? -0.896 9.408 4.801 1.00 92.50 96 SER A O 1
ATOM 668 N N . ASN A 1 97 ? -0.483 7.466 3.769 1.00 89.81 97 ASN A N 1
ATOM 669 C CA . ASN A 1 97 ? 0.475 8.023 2.810 1.00 89.81 97 ASN A CA 1
ATOM 670 C C . ASN A 1 97 ? -0.150 9.104 1.925 1.00 89.81 97 ASN A C 1
ATOM 672 O O . ASN A 1 97 ? 0.484 10.123 1.646 1.00 89.81 97 ASN A O 1
ATOM 676 N N . ARG A 1 98 ? -1.396 8.904 1.482 1.00 90.06 98 ARG A N 1
ATOM 677 C CA . ARG A 1 98 ? -2.118 9.916 0.705 1.00 90.06 98 ARG A CA 1
ATOM 678 C C . ARG A 1 98 ? -2.345 11.186 1.525 1.00 90.06 98 ARG A C 1
ATOM 680 O O . ARG A 1 98 ? -2.123 12.270 0.996 1.00 90.06 98 ARG A O 1
ATOM 687 N N . ALA A 1 99 ? -2.740 11.061 2.791 1.00 92.12 99 ALA A N 1
ATOM 688 C CA . ALA A 1 99 ? -2.907 12.203 3.687 1.00 92.12 99 ALA A CA 1
ATOM 689 C C . ALA A 1 99 ? -1.588 12.974 3.856 1.00 92.12 99 ALA A C 1
ATOM 691 O O . ALA A 1 99 ? -1.562 14.181 3.629 1.00 92.12 99 ALA A O 1
ATOM 692 N N . LEU A 1 100 ? -0.472 12.276 4.106 1.00 89.75 100 LEU A N 1
ATOM 693 C CA . LEU A 1 100 ? 0.859 12.895 4.196 1.00 89.75 100 LEU A CA 1
ATOM 694 C C . LEU A 1 100 ? 1.235 13.671 2.929 1.00 89.75 100 LEU A C 1
ATOM 696 O O . LEU A 1 100 ? 1.740 14.789 3.010 1.00 89.75 100 LEU A O 1
ATOM 700 N N . LYS A 1 101 ? 0.966 13.103 1.746 1.00 86.44 101 LYS A N 1
ATOM 701 C CA . LYS A 1 101 ? 1.221 13.775 0.461 1.00 86.44 101 LYS A CA 1
ATOM 702 C C . LYS A 1 101 ? 0.380 15.036 0.280 1.00 86.44 101 LYS A C 1
ATOM 704 O O . LYS A 1 101 ? 0.865 16.003 -0.297 1.00 86.44 101 LYS A O 1
ATOM 709 N N . LEU A 1 102 ? -0.846 15.034 0.793 1.00 90.50 102 LEU A N 1
ATOM 710 C CA . LEU A 1 102 ? -1.746 16.186 0.786 1.00 90.50 102 LEU A CA 1
ATOM 711 C C . LEU A 1 102 ? -1.496 17.155 1.955 1.00 90.50 102 LEU A C 1
ATOM 713 O O . LEU A 1 102 ? -2.303 18.057 2.155 1.00 90.50 102 LEU A O 1
ATOM 717 N N . GLN A 1 103 ? -0.409 16.976 2.720 1.00 92.69 103 GLN A N 1
ATOM 718 C CA . GLN A 1 103 ? -0.090 17.765 3.919 1.00 92.69 103 GLN A CA 1
ATOM 719 C C . GLN A 1 103 ? -1.211 17.739 4.975 1.00 92.69 103 GLN A C 1
ATOM 721 O O . GLN A 1 103 ? -1.429 18.699 5.709 1.00 92.69 103 GLN A O 1
ATOM 726 N N . GLN A 1 104 ? -1.929 16.621 5.049 1.00 93.75 104 GLN A N 1
ATOM 727 C CA . GLN A 1 104 ? -2.972 16.344 6.031 1.00 93.75 104 GLN A CA 1
ATOM 728 C C . GLN A 1 104 ? -2.431 15.427 7.138 1.00 93.75 104 GLN A C 1
ATOM 730 O O . GLN A 1 104 ? -1.453 14.702 6.914 1.00 93.75 104 GLN A O 1
ATOM 735 N N . PRO A 1 105 ? -3.051 15.426 8.333 1.00 93.75 105 PRO A N 1
ATOM 736 C CA . PRO A 1 105 ? -2.659 14.518 9.402 1.00 93.75 105 PRO A CA 1
ATOM 737 C C . PRO A 1 105 ? -2.776 13.049 8.947 1.00 93.75 105 PRO A C 1
ATOM 739 O O . PRO A 1 105 ? -3.814 12.659 8.405 1.00 93.75 105 PRO A O 1
ATOM 742 N N . PRO A 1 106 ? -1.731 12.223 9.145 1.00 94.00 106 PRO A N 1
ATOM 743 C CA . PRO A 1 106 ? -1.761 10.815 8.769 1.00 94.00 106 PRO A CA 1
ATOM 744 C C . PRO A 1 106 ? -2.751 10.027 9.624 1.00 94.00 106 PRO A C 1
ATOM 746 O O . PRO A 1 106 ? -2.910 10.281 10.818 1.00 94.00 106 PRO A O 1
ATOM 749 N N . VAL A 1 107 ? -3.339 8.993 9.027 1.00 95.25 107 VAL A N 1
ATOM 750 C CA . VAL A 1 107 ? -4.101 7.990 9.775 1.00 95.25 107 VAL A CA 1
ATOM 751 C C . VAL A 1 107 ? -3.118 7.009 10.410 1.00 95.25 107 VAL A C 1
ATOM 753 O O . VAL A 1 107 ? -2.304 6.396 9.713 1.00 95.25 107 VAL A O 1
ATOM 756 N N . LEU A 1 108 ? -3.173 6.874 11.732 1.00 94.31 108 LEU A N 1
ATOM 757 C CA . LEU A 1 108 ? -2.329 5.968 12.505 1.00 94.31 108 LEU A CA 1
ATOM 758 C C . LEU A 1 108 ? -3.078 4.674 12.812 1.00 94.31 108 LEU A C 1
ATOM 760 O O . LEU A 1 108 ? -4.289 4.672 13.005 1.00 94.31 108 LEU A O 1
ATOM 764 N N . PHE A 1 109 ? -2.345 3.568 12.883 1.00 94.56 109 PHE A N 1
ATOM 765 C CA . PHE A 1 109 ? -2.885 2.305 13.371 1.00 94.56 109 PHE A CA 1
ATOM 766 C C . PHE A 1 109 ? -3.090 2.384 14.889 1.00 94.56 109 PHE A C 1
ATOM 768 O O . PHE A 1 109 ? -2.139 2.653 15.620 1.00 94.56 109 PHE A O 1
ATOM 775 N N . ILE A 1 110 ? -4.315 2.126 15.350 1.00 94.50 110 ILE A N 1
ATOM 776 C CA . ILE A 1 110 ? -4.666 2.126 16.777 1.00 94.50 110 ILE A CA 1
ATOM 777 C C . ILE A 1 110 ? -4.702 0.704 17.323 1.00 94.50 110 ILE A C 1
ATOM 779 O O . ILE A 1 110 ? -4.015 0.383 18.289 1.00 94.50 110 ILE A O 1
ATOM 783 N N . GLN A 1 111 ? -5.499 -0.165 16.702 1.00 91.69 111 GLN A N 1
ATOM 784 C CA . GLN A 1 111 ? -5.679 -1.537 17.167 1.00 91.69 111 GLN A CA 1
ATOM 785 C C . GLN A 1 111 ? -6.013 -2.491 16.024 1.00 91.69 111 GLN A C 1
ATOM 787 O O . GLN A 1 111 ? -6.487 -2.089 14.959 1.00 91.69 111 GLN A O 1
ATOM 792 N N . ARG A 1 112 ? -5.787 -3.785 16.272 1.00 92.44 112 ARG A N 1
ATOM 793 C CA . ARG A 1 112 ? -6.289 -4.856 15.404 1.00 92.44 112 ARG A CA 1
ATOM 794 C C . ARG A 1 112 ? -7.800 -4.993 15.588 1.00 92.44 112 ARG A C 1
ATOM 796 O O . ARG A 1 112 ? -8.309 -4.817 16.692 1.00 92.44 112 ARG A O 1
ATOM 803 N N . GLY A 1 113 ? -8.495 -5.366 14.523 1.00 92.50 113 GLY A N 1
ATOM 804 C CA . GLY A 1 113 ? -9.949 -5.428 14.483 1.00 92.50 113 GLY A CA 1
ATOM 805 C C . GLY A 1 113 ? -10.591 -4.094 14.106 1.00 92.50 113 GLY A C 1
ATOM 806 O O . GLY A 1 113 ? -9.928 -3.076 13.936 1.00 92.50 113 GLY A O 1
ATOM 807 N N . VAL A 1 114 ? -11.913 -4.114 13.963 1.00 92.94 114 VAL A N 1
ATOM 808 C CA . VAL A 1 114 ? -12.708 -2.923 13.638 1.00 92.94 114 VAL A CA 1
ATOM 809 C C . VAL A 1 114 ? -12.797 -1.967 14.835 1.00 92.94 114 VAL A C 1
ATOM 811 O O . VAL A 1 114 ? -12.764 -2.392 15.993 1.00 92.94 114 VAL A O 1
ATOM 814 N N . CYS A 1 115 ? -12.928 -0.673 14.560 1.00 91.88 115 CYS A N 1
ATOM 815 C CA . CYS A 1 115 ? -13.191 0.348 15.568 1.00 91.88 115 CYS A CA 1
ATOM 816 C C . CYS A 1 115 ? -14.536 0.105 16.271 1.00 91.88 115 CYS A C 1
ATOM 818 O O . CYS A 1 115 ? -15.446 -0.513 15.719 1.00 91.88 115 CYS A O 1
ATOM 820 N N . GLY A 1 116 ? -14.665 0.586 17.510 1.00 83.12 116 GLY A N 1
ATOM 821 C CA . GLY A 1 116 ? -15.927 0.540 18.259 1.00 83.12 116 GLY A CA 1
ATOM 822 C C . GLY A 1 116 ? -16.319 -0.832 18.818 1.00 83.12 116 GLY A C 1
ATOM 823 O O . GLY A 1 116 ? -17.274 -0.915 19.584 1.00 83.12 116 GLY A O 1
ATOM 824 N N . LYS A 1 117 ? -15.573 -1.906 18.527 1.00 64.38 117 LYS A N 1
ATOM 825 C CA . LYS A 1 117 ? -15.677 -3.166 19.279 1.00 64.38 117 LYS A CA 1
ATOM 826 C C . LYS A 1 117 ? -14.832 -3.074 20.549 1.00 64.38 117 LYS A C 1
ATOM 828 O O . LYS A 1 117 ? -13.761 -3.667 20.634 1.00 64.38 117 LYS A O 1
ATOM 833 N N . GLY A 1 118 ? -15.308 -2.291 21.515 1.00 60.09 118 GLY A N 1
ATOM 834 C CA . GLY A 1 118 ? -14.893 -2.460 22.905 1.00 60.09 118 GLY A CA 1
ATOM 835 C C . GLY A 1 118 ? -15.370 -3.828 23.390 1.00 60.09 118 GLY A C 1
ATOM 836 O O . GLY A 1 118 ? -16.508 -4.211 23.111 1.00 60.09 118 GLY A O 1
ATOM 837 N N . LYS A 1 119 ? -14.493 -4.590 24.041 1.00 50.22 119 LYS A N 1
ATOM 838 C CA . LYS A 1 119 ? -14.938 -5.626 24.973 1.00 50.22 119 LYS A CA 1
ATOM 839 C C . LYS A 1 119 ? -15.047 -5.013 26.354 1.00 50.22 119 LYS A C 1
ATOM 841 O O . LYS A 1 119 ? -14.180 -4.164 26.656 1.00 50.22 119 LYS A O 1
#

Sequence (119 aa):
MCPRMPAECLAGQILDHCNCCPVCASGEGEACGGNGKLGDPVCAEGLECSVSGGVGYSATVRRRGKSGVCACKTTDPVCGSDGVSYRNICELKRVSNRALKLQQPPVLFIQRGVCGKGK

Radius of gyration: 16.83 Å; chains: 1; bounding box: 40×44×43 Å

Foldseek 3Di:
DEDDEDPDQLLDWDAAPVSPYIYRAAAAFGKAWFLRDRPGHHHHPQWDFDADDDDDDDPPDRPPTRIGGTHGPDQFWFAWPVLFIDRDPSRLSSQQSVCVVVVHHGIDTDGTHHGPPDD

Secondary structure (DSSP, 8-state):
-PPPPPS--TT-EEE-TTS-SEEEPBPTTSEE--SS-TT---BPTTEEEE-SS-----TTS------EEEEES----EEETTSPEESSHHHHHHHHHHHHHTTPPPPPEEEES-TT---

pLDDT: mean 83.73, std 13.54, range [44.56, 95.69]